Protein AF-A0A383DUB1-F1 (afdb_monomer)

Sequence (97 aa):
MEAKSLIQIISEGEFLQIVQAPSNLFFKISTLFCEKLKDGKEISRKFYSSLIQETEYLESVLDEHGARENKTWSFFSEYVACIRNLSISAFYIKHIL

Mean predicted aligned error: 5.25 Å

pLDDT: mean 90.37, std 13.76, range [41.38, 98.5]

Structure (mmCIF, N/CA/C/O backbone):
data_AF-A0A383DUB1-F1
#
_entry.id   AF-A0A383DUB1-F1
#
loop_
_atom_site.group_PDB
_atom_site.id
_atom_site.type_symbol
_atom_site.label_atom_id
_atom_site.label_alt_id
_atom_site.label_comp_id
_atom_site.label_asym_id
_atom_site.label_entity_id
_atom_site.label_seq_id
_atom_site.pdbx_PDB_ins_code
_atom_site.Cartn_x
_atom_site.Cartn_y
_atom_site.Cartn_z
_atom_site.occupancy
_atom_site.B_iso_or_equiv
_atom_site.auth_seq_id
_atom_site.auth_comp_id
_atom_site.auth_asym_id
_atom_site.auth_atom_id
_atom_site.pdbx_PDB_model_num
ATOM 1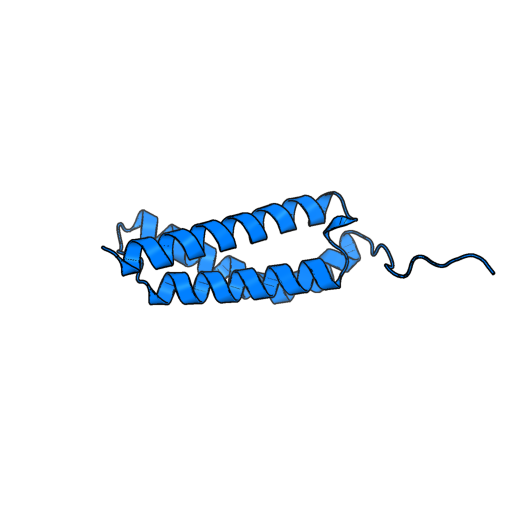 N N . MET A 1 1 ? 20.907 15.525 -33.333 1.00 42.41 1 MET A N 1
ATOM 2 C CA . MET A 1 1 ? 20.958 15.134 -31.911 1.00 42.41 1 MET A CA 1
ATOM 3 C C . MET A 1 1 ? 19.619 14.484 -31.621 1.00 42.41 1 MET A C 1
ATOM 5 O O . MET A 1 1 ? 18.620 15.188 -31.641 1.00 42.41 1 MET A O 1
ATOM 9 N N . GLU A 1 2 ? 19.562 13.154 -31.546 1.00 41.38 2 GLU A N 1
ATOM 10 C CA . GLU A 1 2 ? 18.304 12.458 -31.246 1.00 41.38 2 GLU A CA 1
ATOM 11 C C . GLU A 1 2 ? 17.867 12.824 -29.827 1.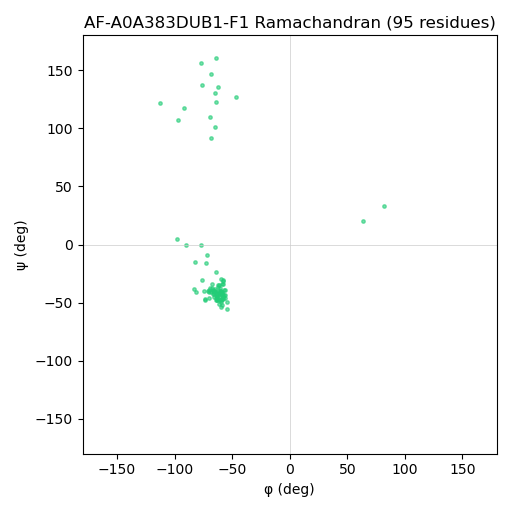00 41.38 2 GLU A C 1
ATOM 13 O O . GLU A 1 2 ? 18.677 12.795 -28.896 1.00 41.38 2 GLU A O 1
ATOM 18 N N . ALA A 1 3 ? 16.607 13.226 -29.668 1.00 41.56 3 ALA A N 1
ATOM 19 C CA . ALA A 1 3 ? 16.030 13.484 -28.361 1.00 41.56 3 ALA A CA 1
ATOM 20 C C . ALA A 1 3 ? 15.980 12.156 -27.594 1.00 41.56 3 ALA A C 1
ATOM 22 O O . ALA A 1 3 ? 15.119 11.316 -27.848 1.00 41.56 3 ALA A O 1
ATOM 23 N N . LYS A 1 4 ? 16.924 11.939 -26.672 1.00 44.62 4 LYS A N 1
ATOM 24 C CA . LYS A 1 4 ? 16.776 10.878 -25.676 1.00 44.62 4 LYS A CA 1
ATOM 25 C C . LYS A 1 4 ? 15.566 11.234 -24.821 1.00 44.62 4 LYS A C 1
ATOM 27 O O . LYS A 1 4 ? 15.532 12.319 -24.241 1.00 44.62 4 LYS A O 1
ATOM 32 N N . SER A 1 5 ? 14.584 10.335 -24.771 1.00 48.91 5 SER A N 1
ATOM 33 C CA . SER A 1 5 ? 13.508 10.397 -23.780 1.00 48.91 5 SER A CA 1
ATOM 34 C C . SER A 1 5 ? 14.128 10.647 -22.403 1.00 48.91 5 SER A C 1
ATOM 36 O O . SER A 1 5 ? 15.057 9.941 -22.013 1.00 48.91 5 SER A O 1
ATOM 38 N N . LEU A 1 6 ? 13.645 11.672 -21.694 1.00 55.34 6 LEU A N 1
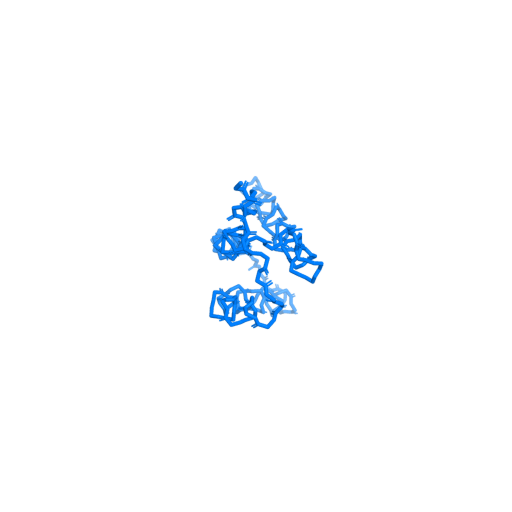ATOM 39 C CA . LEU A 1 6 ? 14.098 12.005 -20.337 1.00 55.34 6 LEU A CA 1
ATOM 40 C C . LEU A 1 6 ? 13.770 10.887 -19.339 1.00 55.34 6 LEU A C 1
ATOM 42 O O . LEU A 1 6 ? 14.437 10.759 -18.318 1.00 55.34 6 LEU A O 1
ATOM 46 N N . ILE A 1 7 ? 12.769 10.067 -19.661 1.00 57.84 7 ILE A N 1
ATOM 47 C CA . ILE A 1 7 ? 12.379 8.893 -1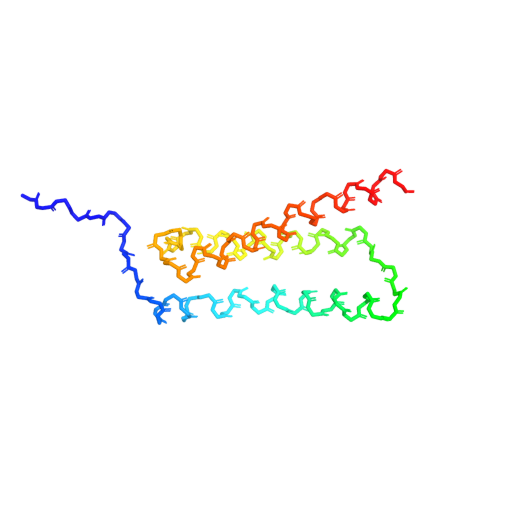8.892 1.00 57.84 7 ILE A CA 1
ATOM 48 C C . ILE A 1 7 ? 13.045 7.694 -19.558 1.00 57.84 7 ILE A C 1
ATOM 50 O O . ILE A 1 7 ? 12.674 7.289 -20.666 1.00 57.84 7 ILE A O 1
ATOM 54 N N . GLN A 1 8 ? 14.065 7.155 -18.897 1.00 56.28 8 GLN A N 1
ATOM 55 C CA . GLN A 1 8 ? 14.615 5.861 -19.256 1.00 56.28 8 GLN A CA 1
ATOM 56 C C . GLN A 1 8 ? 13.557 4.821 -18.888 1.00 56.28 8 GLN A C 1
ATOM 58 O O . GLN A 1 8 ? 13.278 4.614 -17.711 1.00 56.28 8 GLN A O 1
ATOM 63 N N . ILE A 1 9 ? 12.930 4.210 -19.894 1.00 67.25 9 ILE A N 1
ATOM 64 C CA . ILE A 1 9 ? 12.009 3.093 -19.677 1.00 67.25 9 ILE A CA 1
ATOM 65 C C . ILE A 1 9 ? 12.869 1.924 -19.194 1.00 67.25 9 ILE A C 1
ATOM 67 O O . ILE A 1 9 ? 13.458 1.202 -19.999 1.00 67.25 9 ILE A O 1
ATOM 71 N N . ILE A 1 10 ? 13.015 1.804 -17.878 1.00 79.19 10 ILE A N 1
ATOM 72 C CA . ILE A 1 10 ? 13.686 0.669 -17.257 1.00 79.19 10 ILE A CA 1
ATOM 73 C C . ILE A 1 10 ? 12.822 -0.580 -17.450 1.00 79.19 10 ILE A C 1
ATOM 75 O O . ILE A 1 10 ? 11.587 -0.522 -17.515 1.00 79.19 10 ILE A O 1
ATOM 79 N N . SER A 1 11 ? 13.480 -1.725 -17.587 1.00 84.75 11 SER A N 1
ATOM 80 C CA . SER A 1 11 ? 12.802 -3.006 -17.748 1.00 84.75 11 SER A CA 1
ATOM 81 C C . SER A 1 11 ? 11.986 -3.366 -16.502 1.00 84.75 11 SER A C 1
ATOM 83 O O . SER A 1 11 ? 12.242 -2.884 -15.398 1.00 84.75 11 SER A O 1
ATOM 85 N N . GLU A 1 12 ? 11.016 -4.270 -16.652 1.00 84.12 12 GLU A N 1
ATOM 86 C CA . GLU A 1 12 ? 10.223 -4.759 -15.515 1.00 84.12 12 GLU A CA 1
ATOM 87 C C . GLU A 1 12 ? 11.093 -5.387 -14.414 1.00 84.12 12 GLU A C 1
ATOM 89 O O . GLU A 1 12 ? 10.785 -5.238 -13.233 1.00 84.12 12 GLU A O 1
ATOM 94 N N . GLY A 1 13 ? 12.190 -6.052 -14.796 1.00 87.44 13 GLY A N 1
ATOM 95 C CA . GLY A 1 13 ? 13.141 -6.655 -13.862 1.00 87.44 13 GLY A CA 1
ATOM 96 C C . GLY A 1 13 ? 13.957 -5.624 -13.080 1.00 87.44 13 GLY A C 1
ATOM 97 O O . GLY A 1 13 ? 14.165 -5.798 -11.883 1.00 87.44 13 GLY A O 1
ATOM 98 N N . GLU A 1 14 ? 14.376 -4.532 -13.722 1.00 89.50 14 GLU A N 1
ATOM 99 C CA . GLU A 1 14 ? 15.046 -3.414 -13.039 1.00 89.50 14 GLU A CA 1
ATOM 100 C C . GLU A 1 14 ? 14.088 -2.708 -12.076 1.00 89.50 14 GLU A C 1
ATOM 102 O O . GLU A 1 14 ? 14.444 -2.447 -10.928 1.00 89.50 14 GLU A O 1
ATOM 107 N N . PHE A 1 15 ? 12.840 -2.492 -12.498 1.00 90.38 15 PHE A N 1
ATOM 108 C CA . PHE A 1 15 ? 11.790 -1.971 -11.627 1.00 90.38 15 PHE A CA 1
ATOM 109 C C . PHE A 1 15 ? 11.584 -2.834 -10.382 1.00 90.38 15 PHE A C 1
ATOM 111 O O . PHE A 1 15 ? 11.497 -2.307 -9.274 1.00 90.38 15 PHE A O 1
ATOM 118 N N . LEU A 1 16 ? 11.517 -4.160 -10.555 1.00 91.88 16 LEU A N 1
ATOM 119 C CA . LEU A 1 16 ? 11.321 -5.088 -9.447 1.00 91.88 16 LEU A CA 1
ATOM 120 C C . LEU A 1 16 ? 12.404 -4.901 -8.381 1.00 91.88 16 LEU A C 1
ATOM 122 O O . LEU A 1 16 ? 12.083 -4.837 -7.199 1.00 91.88 16 LEU A O 1
ATOM 126 N N . GLN A 1 17 ? 13.668 -4.753 -8.786 1.00 93.25 17 GLN A N 1
ATOM 127 C CA . GLN A 1 17 ? 14.766 -4.533 -7.841 1.00 93.25 17 GLN A CA 1
ATOM 128 C C . GLN A 1 17 ? 14.613 -3.229 -7.049 1.00 93.25 17 GLN A C 1
ATOM 130 O O . GLN A 1 17 ? 14.960 -3.191 -5.868 1.00 93.25 17 GLN A O 1
ATOM 135 N N . ILE A 1 18 ? 14.061 -2.188 -7.672 1.00 92.44 18 ILE A N 1
ATOM 136 C CA . ILE A 1 18 ? 13.843 -0.879 -7.050 1.00 92.44 18 ILE A CA 1
ATOM 137 C C . ILE A 1 18 ? 12.678 -0.930 -6.062 1.00 92.44 18 ILE A C 1
ATOM 139 O O . ILE A 1 18 ? 12.811 -0.474 -4.929 1.00 92.44 18 ILE A O 1
ATOM 143 N N . VAL A 1 19 ? 11.543 -1.504 -6.462 1.00 92.75 19 VAL A N 1
ATOM 144 C CA . VAL A 1 19 ? 10.299 -1.474 -5.673 1.00 92.75 19 VAL A CA 1
ATOM 145 C C . VAL A 1 19 ? 10.241 -2.546 -4.584 1.00 92.75 19 VAL A C 1
ATOM 147 O O . VAL A 1 19 ? 9.433 -2.434 -3.660 1.00 92.75 19 VAL A O 1
ATOM 150 N N . GLN A 1 20 ? 11.113 -3.562 -4.638 1.00 93.94 20 GLN A N 1
ATOM 151 C CA . GLN A 1 20 ? 11.141 -4.664 -3.674 1.00 93.94 20 GLN A CA 1
ATOM 152 C C . GLN A 1 20 ? 11.245 -4.146 -2.235 1.00 93.94 20 GLN A C 1
ATOM 154 O O . GLN A 1 20 ? 10.393 -4.454 -1.404 1.00 93.94 20 GLN A O 1
ATOM 159 N N . ALA A 1 21 ? 12.265 -3.337 -1.934 1.00 95.56 21 ALA A N 1
ATOM 160 C CA . ALA A 1 21 ? 12.484 -2.842 -0.579 1.00 95.56 21 ALA A CA 1
ATOM 161 C C . ALA A 1 21 ? 11.418 -1.816 -0.130 1.00 95.56 21 ALA A C 1
ATOM 163 O O . ALA A 1 21 ? 10.875 -2.001 0.964 1.00 95.56 21 ALA A O 1
ATOM 164 N N . PRO A 1 22 ? 11.048 -0.808 -0.947 1.00 95.75 22 PRO A N 1
ATOM 165 C CA . PRO A 1 22 ? 9.976 0.141 -0.632 1.00 95.75 22 PRO A CA 1
ATOM 166 C C . PRO A 1 22 ? 8.610 -0.511 -0.392 1.00 95.75 22 PRO A C 1
ATOM 168 O O . PRO A 1 22 ? 7.854 -0.069 0.470 1.00 95.75 22 PRO A O 1
ATOM 171 N N . SER A 1 23 ? 8.297 -1.605 -1.091 1.00 96.38 23 SER A N 1
ATOM 172 C CA . SER A 1 23 ? 7.004 -2.286 -0.949 1.00 96.38 23 SER A CA 1
ATOM 173 C C . SER A 1 23 ? 6.835 -3.061 0.366 1.00 96.38 23 SER A C 1
ATOM 175 O O . SER A 1 23 ? 5.712 -3.401 0.742 1.00 96.38 23 SER A O 1
ATOM 177 N N . ASN A 1 24 ? 7.919 -3.329 1.105 1.00 96.62 24 ASN A N 1
ATOM 178 C CA . ASN A 1 24 ? 7.880 -4.179 2.299 1.00 96.62 24 ASN A CA 1
ATOM 179 C C . ASN A 1 24 ? 6.930 -3.651 3.381 1.00 96.62 24 ASN A C 1
ATOM 181 O O . ASN A 1 24 ? 6.134 -4.411 3.939 1.00 96.62 24 ASN A O 1
ATOM 185 N N . LEU A 1 25 ? 7.018 -2.357 3.700 1.00 96.25 25 LEU A N 1
ATOM 186 C CA . LEU A 1 25 ? 6.167 -1.761 4.729 1.00 96.25 25 LEU A CA 1
ATOM 187 C C . LEU A 1 25 ? 4.716 -1.675 4.262 1.00 96.25 25 LEU A C 1
ATOM 189 O O . LEU A 1 25 ? 3.833 -2.056 5.031 1.00 96.25 25 LEU A O 1
ATOM 193 N N . PHE A 1 26 ? 4.486 -1.316 2.996 1.00 97.69 26 PHE A N 1
ATOM 194 C CA . PHE A 1 26 ? 3.169 -1.343 2.359 1.00 97.69 26 PHE A CA 1
ATOM 195 C C . PHE A 1 26 ? 2.496 -2.723 2.466 1.00 97.69 26 PHE A C 1
ATOM 197 O O . PHE A 1 26 ? 1.355 -2.832 2.928 1.00 97.69 26 PHE A O 1
ATOM 204 N N . PHE A 1 27 ? 3.197 -3.806 2.116 1.00 97.94 27 PHE A N 1
ATOM 205 C CA . PHE A 1 27 ? 2.638 -5.156 2.226 1.00 97.94 27 PHE A CA 1
ATOM 206 C C . PHE A 1 27 ? 2.425 -5.581 3.677 1.00 97.94 27 PHE A C 1
ATOM 208 O O . PHE A 1 27 ? 1.415 -6.218 3.992 1.00 97.94 27 PHE A O 1
ATOM 215 N N . LYS A 1 28 ? 3.329 -5.202 4.586 1.00 98.12 28 LYS A N 1
ATOM 216 C CA . LYS A 1 28 ? 3.197 -5.503 6.014 1.00 98.12 28 LYS A CA 1
ATOM 217 C C . LYS A 1 28 ? 1.967 -4.829 6.624 1.00 98.12 28 LYS A C 1
ATOM 219 O O . LYS A 1 28 ? 1.197 -5.495 7.317 1.00 98.12 28 LYS A O 1
ATOM 224 N N . ILE A 1 29 ? 1.756 -3.538 6.363 1.00 97.81 29 ILE A N 1
ATOM 225 C CA . ILE A 1 29 ? 0.592 -2.816 6.890 1.00 97.81 29 ILE A CA 1
ATOM 226 C C . ILE A 1 29 ? -0.713 -3.297 6.246 1.00 97.81 29 ILE A C 1
ATOM 228 O O . ILE A 1 29 ? -1.707 -3.460 6.951 1.00 97.81 29 ILE A O 1
ATOM 232 N N . SER A 1 30 ? -0.698 -3.623 4.950 1.00 97.81 30 SER A N 1
ATOM 233 C CA . SER A 1 30 ? -1.856 -4.186 4.243 1.00 97.81 30 SER A CA 1
ATOM 234 C C . SER A 1 30 ? -2.231 -5.574 4.770 1.00 97.81 30 SER A C 1
AT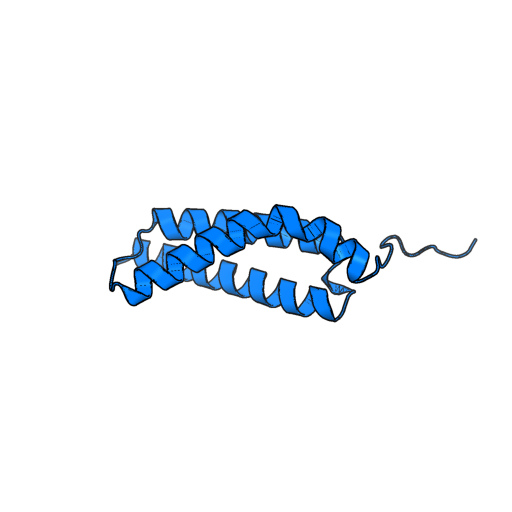OM 236 O O . SER A 1 30 ? -3.406 -5.870 4.980 1.00 97.81 30 SER A O 1
ATOM 238 N N . THR A 1 31 ? -1.240 -6.418 5.068 1.00 98.12 31 THR A N 1
ATOM 239 C CA . THR A 1 31 ? -1.465 -7.732 5.693 1.00 98.12 31 THR A CA 1
ATOM 240 C C . THR A 1 31 ? -2.084 -7.572 7.079 1.00 98.12 31 THR A C 1
ATOM 242 O O . THR A 1 31 ? -3.115 -8.179 7.367 1.00 98.12 31 THR A O 1
ATOM 245 N N . LEU A 1 32 ? -1.525 -6.683 7.906 1.00 98.12 32 LEU A N 1
ATOM 246 C CA . LEU A 1 32 ? -2.054 -6.394 9.238 1.00 98.12 32 LEU A CA 1
ATOM 247 C C . LEU A 1 32 ? -3.481 -5.821 9.188 1.00 98.12 32 LEU A C 1
ATOM 249 O O . LEU A 1 32 ? -4.292 -6.100 10.070 1.00 98.12 32 LEU A O 1
ATOM 253 N N . PHE A 1 33 ? -3.804 -5.026 8.165 1.00 97.94 33 PHE A N 1
ATOM 254 C CA . PHE A 1 33 ? -5.163 -4.540 7.931 1.00 97.94 33 PHE A CA 1
ATOM 255 C C . PHE A 1 33 ? -6.125 -5.706 7.682 1.00 97.94 33 PHE A C 1
ATOM 257 O O . PHE A 1 33 ? -7.133 -5.829 8.377 1.00 97.94 33 PHE A O 1
ATOM 264 N N . CYS A 1 34 ? -5.777 -6.611 6.763 1.00 97.81 34 CYS A N 1
ATOM 265 C CA . CYS A 1 34 ? -6.562 -7.810 6.472 1.00 97.81 34 CYS A CA 1
ATOM 266 C C . CYS A 1 34 ? -6.753 -8.707 7.705 1.00 97.81 34 CYS A C 1
ATOM 268 O O . CYS A 1 34 ? -7.852 -9.209 7.932 1.00 97.81 34 CYS A O 1
ATOM 270 N N . GLU A 1 35 ? -5.712 -8.906 8.515 1.00 98.19 35 GLU A N 1
ATOM 271 C CA . GLU A 1 35 ? -5.794 -9.670 9.768 1.00 98.19 35 GLU A CA 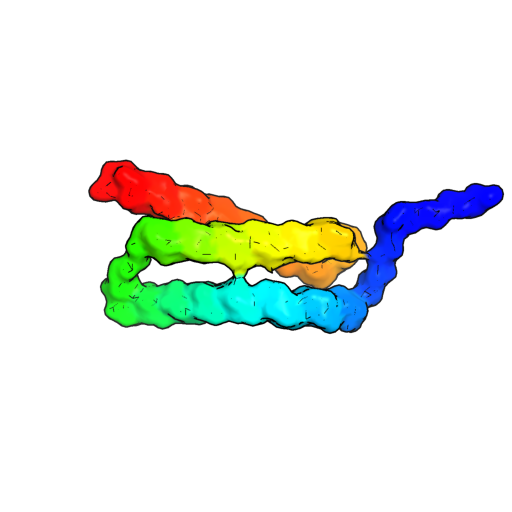1
ATOM 272 C C . GLU A 1 35 ? -6.744 -9.016 10.772 1.00 98.19 35 GLU A C 1
ATOM 274 O O . GLU A 1 35 ? -7.619 -9.678 11.324 1.00 98.19 35 GLU A O 1
ATOM 279 N N . LYS A 1 36 ? -6.638 -7.696 10.964 1.00 97.69 36 LYS A N 1
ATOM 280 C CA . LYS A 1 36 ? -7.552 -6.959 11.844 1.00 97.69 36 LYS A CA 1
ATOM 281 C C . LYS A 1 36 ? -9.005 -7.077 11.392 1.00 97.69 36 LYS A C 1
ATOM 283 O O . LYS A 1 36 ? -9.865 -7.288 12.242 1.00 97.69 36 LYS A O 1
ATOM 288 N N . LEU A 1 37 ? -9.271 -6.978 10.088 1.00 96.12 37 LEU A N 1
ATOM 289 C CA . LEU A 1 37 ? -10.619 -7.152 9.544 1.00 96.12 37 LEU A CA 1
ATOM 290 C C . LEU A 1 37 ? -11.156 -8.567 9.787 1.00 96.12 37 LEU A C 1
ATOM 292 O O . LEU A 1 37 ? -12.298 -8.711 10.216 1.00 96.12 37 LEU A O 1
ATOM 296 N N . LYS A 1 38 ? -10.335 -9.602 9.563 1.00 97.56 38 LYS A N 1
ATOM 297 C CA . LYS A 1 38 ? -10.705 -11.003 9.835 1.00 97.56 38 LYS A CA 1
ATOM 298 C C . LYS A 1 38 ? -11.035 -11.238 11.309 1.00 97.56 38 LYS A C 1
ATOM 300 O O . LYS A 1 38 ? -12.000 -11.930 11.609 1.00 97.56 38 LYS A O 1
ATOM 305 N N . ASP A 1 39 ? -10.275 -10.620 12.207 1.00 97.56 39 ASP A N 1
ATOM 306 C CA . ASP A 1 39 ? -10.478 -10.713 13.654 1.00 97.56 39 ASP A CA 1
ATOM 307 C C . ASP A 1 39 ? -11.646 -9.844 14.166 1.00 97.56 39 ASP A C 1
ATOM 309 O O . ASP A 1 39 ? -11.882 -9.789 15.373 1.00 97.56 39 ASP A O 1
ATOM 313 N N . GLY A 1 40 ? -12.337 -9.101 13.291 1.00 96.38 40 GLY A N 1
ATOM 314 C CA . GLY A 1 40 ? -13.375 -8.144 13.690 1.00 96.38 40 GLY A CA 1
ATOM 315 C C . GLY A 1 40 ? -12.845 -6.986 14.544 1.00 96.38 40 GLY A C 1
ATOM 316 O O . GLY A 1 40 ? -13.601 -6.349 15.276 1.00 96.38 40 GLY A O 1
ATOM 317 N N . LYS A 1 41 ? -11.536 -6.716 14.487 1.00 96.06 41 LYS A N 1
ATOM 318 C CA . LYS A 1 41 ? -10.894 -5.641 15.245 1.00 96.06 41 LYS A CA 1
ATOM 319 C C . LYS A 1 41 ? -11.184 -4.299 14.594 1.00 96.06 41 LYS A C 1
ATOM 321 O O . LYS A 1 41 ? -11.048 -4.122 13.385 1.00 96.06 41 LYS A O 1
ATOM 326 N N . GLU A 1 42 ? -11.485 -3.317 15.431 1.00 94.38 42 GLU A N 1
ATOM 327 C CA . GLU A 1 42 ? -11.654 -1.943 14.984 1.00 94.38 42 GLU A CA 1
ATOM 328 C C . GLU A 1 42 ? -10.353 -1.384 14.383 1.00 94.38 42 GLU A C 1
ATOM 330 O O . GLU A 1 42 ? -9.254 -1.538 14.935 1.00 94.38 42 GLU A O 1
ATOM 335 N N . ILE A 1 43 ? -10.486 -0.701 13.245 1.00 97.31 43 ILE A N 1
ATOM 336 C CA . ILE A 1 43 ? -9.385 0.012 12.601 1.00 97.31 43 ILE A CA 1
ATOM 337 C C . ILE A 1 43 ? -9.373 1.450 13.111 1.00 97.31 43 ILE A C 1
ATOM 339 O O . ILE A 1 43 ? -10.321 2.215 12.920 1.00 97.31 43 ILE A O 1
ATOM 343 N N . SER A 1 44 ? -8.286 1.817 13.785 1.00 96.38 44 SER A N 1
ATOM 344 C CA . SER A 1 44 ? -8.146 3.148 14.363 1.00 96.38 44 SER A CA 1
ATOM 345 C C . SER A 1 44 ? -7.798 4.191 13.302 1.00 96.38 44 SER A C 1
ATOM 347 O O . SER A 1 44 ? -7.174 3.900 12.282 1.00 96.38 44 SER A O 1
ATOM 349 N N . ARG A 1 45 ? -8.112 5.455 13.592 1.00 96.94 45 ARG A N 1
ATOM 350 C CA . ARG A 1 45 ? -7.697 6.592 12.759 1.00 96.94 45 ARG A CA 1
ATOM 351 C C . ARG A 1 45 ? -6.175 6.644 12.561 1.00 96.94 45 ARG A C 1
ATOM 353 O O . ARG A 1 45 ? -5.703 6.901 11.460 1.00 96.94 45 ARG A O 1
ATOM 360 N N . LYS A 1 46 ? -5.404 6.339 13.614 1.00 97.06 46 LYS A N 1
ATOM 361 C CA . LYS A 1 46 ? -3.937 6.242 13.540 1.00 97.06 46 LYS A CA 1
ATOM 362 C C . LYS A 1 46 ? -3.491 5.156 12.558 1.00 97.06 46 LYS A C 1
ATOM 364 O O . LYS A 1 46 ? -2.523 5.367 11.841 1.00 97.06 46 LYS A O 1
ATOM 369 N N . PHE A 1 47 ? -4.201 4.029 12.501 1.00 98.06 47 PHE A N 1
ATOM 370 C CA . PHE A 1 47 ? -3.898 2.969 11.544 1.00 98.06 47 PHE A CA 1
ATOM 371 C C . PHE A 1 47 ? -4.093 3.449 10.102 1.00 98.06 47 PHE A C 1
ATOM 373 O O . PHE A 1 47 ? -3.186 3.285 9.293 1.00 98.06 47 PHE A O 1
ATOM 380 N N . TYR A 1 48 ? -5.223 4.100 9.797 1.00 98.12 48 TYR A N 1
ATOM 381 C CA . TYR A 1 48 ? -5.431 4.691 8.471 1.00 98.12 48 TYR A CA 1
ATOM 382 C C . TYR A 1 48 ? -4.370 5.743 8.137 1.00 98.12 48 TYR A C 1
ATOM 384 O O . TYR A 1 48 ? -3.861 5.735 7.026 1.00 98.12 48 TYR A O 1
ATOM 392 N N . SER A 1 49 ? -3.964 6.582 9.097 1.00 98.12 49 SER A N 1
ATOM 393 C CA . SER A 1 49 ? -2.864 7.537 8.890 1.00 98.12 49 SER A CA 1
ATOM 394 C C . SER A 1 49 ? -1.559 6.853 8.478 1.00 98.12 49 SER A C 1
ATOM 396 O O . SER A 1 49 ? -0.890 7.340 7.576 1.00 98.12 49 SER A O 1
ATOM 398 N N . SER A 1 50 ? -1.199 5.737 9.118 1.00 98.25 50 SER A N 1
ATOM 399 C CA . SER A 1 50 ? -0.010 4.969 8.736 1.00 98.25 50 SER A CA 1
ATOM 400 C C . SER A 1 50 ? -0.180 4.310 7.367 1.00 98.25 50 SER A C 1
ATOM 402 O O . SER A 1 50 ? 0.739 4.350 6.563 1.00 98.25 50 SER A O 1
ATOM 404 N N . LEU A 1 51 ? -1.358 3.754 7.062 1.00 98.25 51 LEU A N 1
ATOM 405 C CA . LEU A 1 51 ? -1.626 3.148 5.753 1.00 98.25 51 LEU A CA 1
ATOM 406 C C . LEU A 1 51 ? -1.509 4.175 4.621 1.00 98.25 51 LEU A C 1
ATOM 408 O O . LEU A 1 51 ? -0.915 3.871 3.592 1.00 98.25 51 LEU A O 1
ATOM 412 N N . ILE A 1 52 ? -2.012 5.393 4.832 1.00 98.50 52 ILE A N 1
ATOM 413 C CA . ILE A 1 52 ? -1.861 6.511 3.891 1.00 98.50 52 ILE A CA 1
ATOM 414 C C . ILE A 1 52 ? -0.378 6.806 3.655 1.00 98.50 52 ILE A C 1
ATOM 416 O O . ILE A 1 52 ? 0.043 6.794 2.507 1.00 98.50 52 ILE A O 1
ATOM 420 N N . GLN A 1 53 ? 0.414 6.983 4.718 1.00 98.38 53 GLN A N 1
ATOM 421 C CA . GLN A 1 53 ? 1.844 7.306 4.613 1.00 98.38 53 GLN A CA 1
ATOM 422 C C . GLN A 1 53 ? 2.644 6.246 3.845 1.00 98.38 53 GLN A C 1
ATOM 424 O O . GLN A 1 53 ? 3.408 6.587 2.946 1.00 98.38 53 GLN A O 1
ATOM 429 N N . GLU A 1 54 ? 2.453 4.963 4.162 1.00 98.19 54 GLU A N 1
ATOM 430 C CA . GLU A 1 54 ? 3.171 3.882 3.471 1.00 98.19 54 GLU A CA 1
ATOM 431 C C . GLU A 1 54 ? 2.747 3.755 2.001 1.00 98.19 54 GLU A C 1
ATOM 433 O O . GLU A 1 54 ? 3.561 3.430 1.137 1.00 98.19 54 GLU A O 1
ATOM 438 N N . THR A 1 55 ? 1.475 4.027 1.703 1.00 97.88 55 THR A N 1
ATOM 439 C CA . THR A 1 55 ? 0.959 3.977 0.331 1.00 97.88 55 THR A CA 1
ATOM 440 C C . THR A 1 55 ? 1.436 5.181 -0.486 1.00 97.88 55 THR A C 1
ATOM 442 O O . THR A 1 55 ? 1.843 5.008 -1.628 1.00 97.88 55 THR A O 1
ATOM 445 N N . GLU A 1 56 ? 1.464 6.381 0.106 1.00 98.06 56 GLU A N 1
ATOM 446 C CA . GLU A 1 56 ? 2.046 7.591 -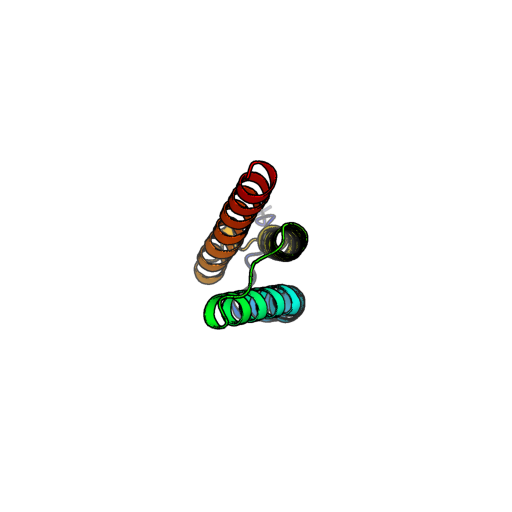0.496 1.00 98.06 56 GLU A CA 1
ATOM 447 C C . GLU A 1 56 ? 3.525 7.410 -0.825 1.00 98.06 56 GLU A C 1
ATOM 449 O O . GLU A 1 56 ? 3.954 7.763 -1.920 1.00 98.06 56 GLU A O 1
ATOM 454 N N . TYR A 1 57 ? 4.291 6.828 0.100 1.00 98.06 57 TYR A N 1
ATOM 455 C CA . TYR A 1 57 ? 5.707 6.551 -0.116 1.00 98.06 57 TYR A CA 1
ATOM 456 C C . TYR A 1 57 ? 5.935 5.559 -1.265 1.00 98.06 57 TYR A C 1
ATOM 458 O O . TYR A 1 57 ? 6.788 5.781 -2.122 1.00 98.06 57 TYR A O 1
ATOM 466 N N . LEU A 1 58 ? 5.168 4.467 -1.321 1.00 97.75 58 LEU A N 1
ATOM 467 C CA . LEU A 1 58 ? 5.304 3.512 -2.419 1.00 97.75 58 LEU A CA 1
ATOM 468 C C . LEU A 1 58 ? 4.887 4.125 -3.764 1.00 97.75 58 LEU A C 1
ATOM 470 O O . LEU A 1 58 ? 5.560 3.901 -4.768 1.00 97.75 58 LEU A O 1
ATOM 474 N N . GLU A 1 59 ? 3.809 4.911 -3.788 1.00 96.25 59 GLU A N 1
ATOM 475 C CA . GLU A 1 59 ? 3.357 5.614 -4.992 1.00 96.25 59 GLU A CA 1
ATOM 476 C C . GLU A 1 59 ? 4.417 6.596 -5.501 1.00 96.25 59 GLU A C 1
ATOM 478 O O . GLU A 1 59 ? 4.692 6.615 -6.699 1.00 96.25 59 GLU A O 1
ATOM 483 N N . SER A 1 60 ? 5.074 7.348 -4.607 1.00 95.88 60 SER A N 1
ATOM 484 C CA . SER A 1 60 ? 6.129 8.285 -5.008 1.00 95.88 60 SER A CA 1
ATOM 485 C C . SER A 1 60 ? 7.321 7.563 -5.632 1.00 95.88 60 SER A C 1
ATOM 487 O O . SER A 1 60 ? 7.800 7.983 -6.680 1.00 95.88 60 SER A O 1
ATOM 489 N N . VAL A 1 61 ? 7.753 6.434 -5.058 1.00 94.94 61 VAL A N 1
ATOM 490 C CA . VAL A 1 61 ? 8.826 5.609 -5.641 1.00 94.94 61 VAL A CA 1
ATOM 491 C C . VAL A 1 61 ? 8.436 5.098 -7.028 1.00 94.94 61 VAL A C 1
ATOM 493 O O . VAL A 1 61 ? 9.260 5.114 -7.942 1.00 94.94 61 VAL A O 1
ATOM 496 N N . LEU A 1 62 ? 7.196 4.640 -7.206 1.00 93.88 62 LEU A N 1
ATOM 497 C CA . LEU A 1 62 ? 6.714 4.150 -8.497 1.00 93.88 62 LEU A CA 1
ATOM 498 C C . LEU A 1 62 ? 6.696 5.265 -9.555 1.00 93.88 62 LEU A C 1
ATOM 500 O O . LEU A 1 62 ? 7.171 5.059 -10.675 1.00 93.88 62 LEU A O 1
ATOM 504 N N . ASP A 1 63 ? 6.184 6.443 -9.200 1.00 91.75 63 ASP A N 1
ATOM 505 C CA . ASP A 1 63 ? 6.119 7.600 -10.095 1.00 91.75 63 ASP A CA 1
ATOM 506 C C . ASP A 1 63 ? 7.518 8.126 -10.461 1.00 91.75 63 ASP A C 1
ATOM 508 O O . ASP A 1 63 ? 7.782 8.380 -11.638 1.00 91.75 63 ASP A O 1
ATOM 512 N N . GLU A 1 64 ? 8.442 8.210 -9.496 1.00 91.75 64 GLU A N 1
ATOM 513 C CA . GLU A 1 64 ? 9.832 8.652 -9.709 1.00 91.75 64 GLU A CA 1
ATOM 514 C C . GLU A 1 64 ? 10.588 7.793 -10.730 1.00 91.75 64 GLU A C 1
ATOM 516 O O . GLU A 1 64 ? 11.441 8.300 -11.458 1.00 91.75 64 GLU A O 1
ATOM 521 N N . HIS A 1 65 ? 10.259 6.503 -10.817 1.00 90.31 65 HIS A N 1
ATOM 522 C CA . HIS A 1 65 ? 10.917 5.562 -11.725 1.00 90.31 65 HIS A CA 1
ATOM 523 C C . HIS A 1 65 ? 10.144 5.339 -13.033 1.00 90.31 65 HIS A C 1
ATOM 525 O O . HIS A 1 65 ? 10.554 4.527 -13.862 1.00 90.31 65 HIS A O 1
ATOM 531 N N . GLY A 1 66 ? 9.043 6.067 -13.256 1.00 87.88 66 GLY A N 1
ATOM 532 C CA . GLY A 1 66 ? 8.296 6.037 -14.514 1.00 87.88 66 GLY A CA 1
ATOM 533 C C . GLY A 1 66 ? 7.320 4.867 -14.648 1.00 87.88 66 GLY A C 1
ATOM 534 O O . GLY A 1 66 ? 7.104 4.378 -15.757 1.00 87.88 66 GLY A O 1
ATOM 535 N N . ALA A 1 67 ? 6.709 4.411 -13.547 1.00 89.25 67 ALA A N 1
ATOM 536 C CA . ALA A 1 67 ? 5.833 3.233 -13.552 1.00 89.25 67 ALA A CA 1
ATOM 537 C C . ALA A 1 67 ? 4.656 3.372 -14.529 1.00 89.25 67 ALA A C 1
ATOM 539 O O . ALA A 1 67 ? 4.232 2.386 -15.125 1.00 89.25 67 ALA A O 1
ATOM 540 N N . ARG A 1 68 ? 4.175 4.601 -14.750 1.00 84.69 68 ARG A N 1
ATOM 541 C CA . ARG A 1 68 ? 3.069 4.919 -15.669 1.00 84.69 68 ARG A CA 1
ATOM 542 C C . ARG A 1 68 ? 3.339 4.506 -17.119 1.00 84.69 68 ARG A C 1
ATOM 544 O O . ARG A 1 68 ? 2.409 4.124 -17.820 1.00 84.69 68 ARG A O 1
ATOM 551 N N . GLU A 1 69 ? 4.603 4.504 -17.536 1.00 83.62 69 GLU A N 1
ATOM 552 C CA . GLU A 1 69 ? 5.019 4.129 -18.895 1.00 83.62 69 GLU A CA 1
ATOM 553 C C . GLU A 1 69 ? 5.330 2.626 -19.031 1.00 83.62 69 GLU A C 1
ATOM 555 O O . GLU A 1 69 ? 5.676 2.141 -20.111 1.00 83.62 69 GLU A O 1
ATOM 560 N N . ASN A 1 70 ? 5.199 1.858 -17.946 1.00 84.00 70 ASN A N 1
ATOM 561 C CA . ASN A 1 70 ? 5.421 0.420 -17.922 1.00 84.00 70 ASN A CA 1
ATOM 562 C C . ASN A 1 70 ? 4.094 -0.314 -17.665 1.00 84.00 70 ASN A C 1
ATOM 564 O O . ASN A 1 70 ? 3.442 -0.105 -16.649 1.00 84.00 70 ASN A O 1
ATOM 568 N N . LYS A 1 71 ? 3.668 -1.201 -18.575 1.00 79.38 71 LYS A N 1
ATOM 569 C CA . LYS A 1 71 ? 2.335 -1.837 -18.502 1.00 79.38 71 LYS A CA 1
ATOM 570 C C . LYS A 1 71 ? 2.075 -2.591 -17.195 1.00 79.38 71 LYS A C 1
ATOM 572 O O . LYS A 1 71 ? 0.966 -2.524 -16.678 1.00 79.38 71 LYS A O 1
ATOM 577 N N . THR A 1 72 ? 3.073 -3.291 -16.663 1.00 82.69 72 THR A N 1
ATOM 578 C CA . THR A 1 72 ? 2.922 -4.041 -15.410 1.00 82.69 72 THR A CA 1
ATOM 579 C C . THR A 1 72 ? 2.888 -3.095 -14.213 1.00 82.69 72 THR A C 1
ATOM 581 O O . THR A 1 72 ? 2.004 -3.190 -13.360 1.00 82.69 72 THR A O 1
ATOM 584 N N . TRP A 1 73 ? 3.817 -2.139 -14.169 1.00 91.12 73 TRP A N 1
ATOM 585 C CA . TRP A 1 73 ? 3.949 -1.236 -13.028 1.00 91.12 73 TRP A CA 1
ATOM 586 C C . TRP A 1 73 ? 2.880 -0.148 -12.991 1.00 91.12 73 TRP A C 1
ATOM 588 O O . TRP A 1 73 ? 2.444 0.202 -11.904 1.00 91.12 73 TRP A O 1
ATOM 598 N N . SER A 1 74 ? 2.370 0.302 -14.137 1.00 90.88 74 SER A N 1
ATOM 599 C CA . SER A 1 74 ? 1.250 1.248 -14.220 1.00 90.88 74 SER A CA 1
ATOM 600 C C . SER A 1 74 ? 0.011 0.699 -13.522 1.00 90.88 74 SER A C 1
ATOM 602 O O . SER A 1 74 ? -0.573 1.381 -12.688 1.00 90.88 74 SER A O 1
ATOM 604 N N . PHE A 1 75 ? -0.344 -0.563 -13.767 1.00 91.94 75 PHE A N 1
ATOM 605 C CA . PHE A 1 75 ? -1.483 -1.186 -13.096 1.00 91.94 75 PHE A CA 1
ATOM 606 C C . PHE A 1 75 ? -1.270 -1.326 -11.582 1.00 91.94 75 PHE A C 1
ATOM 608 O O . PHE A 1 75 ? -2.186 -1.079 -10.797 1.00 91.94 75 PHE A O 1
ATOM 615 N N . PHE A 1 76 ? -0.056 -1.682 -11.153 1.00 93.75 76 PHE A N 1
ATOM 616 C CA . PHE A 1 76 ? 0.281 -1.721 -9.730 1.00 93.75 76 PHE A CA 1
ATOM 617 C C . PHE A 1 76 ? 0.212 -0.328 -9.082 1.00 93.75 76 PHE A C 1
ATOM 619 O O . PHE A 1 76 ? -0.365 -0.198 -8.002 1.00 93.75 76 PHE A O 1
ATOM 626 N N . SER A 1 77 ? 0.708 0.715 -9.752 1.00 94.44 77 SER A N 1
ATOM 627 C CA . SER A 1 77 ? 0.602 2.105 -9.295 1.00 94.44 77 SER A CA 1
ATOM 628 C C . SER A 1 77 ? -0.846 2.545 -9.106 1.00 94.44 77 SER A C 1
ATOM 630 O O . SER A 1 77 ? -1.164 3.137 -8.078 1.00 94.44 77 SER A O 1
ATOM 632 N N . GLU A 1 78 ? -1.743 2.199 -10.033 1.00 95.31 78 GLU A N 1
ATOM 633 C CA . GLU A 1 78 ? -3.172 2.512 -9.898 1.00 95.31 78 GLU A CA 1
ATOM 634 C C . GLU A 1 78 ? -3.800 1.834 -8.668 1.00 95.31 78 GLU A C 1
ATOM 636 O O . GLU A 1 78 ? -4.620 2.434 -7.969 1.00 95.31 78 GLU A O 1
ATOM 641 N N . TYR A 1 79 ? -3.391 0.604 -8.332 1.00 95.56 79 TYR A N 1
ATOM 642 C CA . TYR A 1 79 ? -3.843 -0.043 -7.096 1.00 95.56 79 TYR A CA 1
ATOM 643 C C . TYR A 1 79 ? -3.348 0.665 -5.842 1.00 95.56 79 TYR A C 1
ATOM 645 O O . TYR A 1 79 ? -4.129 0.861 -4.907 1.00 95.56 79 TYR A O 1
ATOM 653 N N . VAL A 1 80 ? -2.070 1.039 -5.814 1.00 96.94 80 VAL A N 1
ATOM 654 C CA . VAL A 1 80 ? -1.476 1.784 -4.700 1.00 96.94 80 VAL A CA 1
ATOM 655 C C . VAL A 1 80 ? -2.226 3.114 -4.526 1.00 96.94 80 VAL A C 1
ATOM 657 O O . VAL A 1 80 ? -2.758 3.380 -3.448 1.00 96.94 80 VAL A O 1
ATOM 660 N N . ALA A 1 81 ? -2.429 3.876 -5.603 1.00 96.75 81 ALA A N 1
ATOM 661 C CA . ALA A 1 81 ? -3.196 5.123 -5.575 1.00 96.75 81 ALA A CA 1
ATOM 662 C C . ALA A 1 81 ? -4.650 4.924 -5.097 1.00 96.75 81 ALA A C 1
ATOM 664 O O . ALA A 1 81 ? -5.175 5.708 -4.298 1.00 96.75 81 ALA A O 1
ATOM 665 N N . CYS A 1 82 ? -5.312 3.848 -5.530 1.00 98.12 82 CYS A N 1
ATOM 666 C CA . CYS A 1 82 ? -6.660 3.500 -5.081 1.00 98.12 82 CYS A CA 1
ATOM 667 C 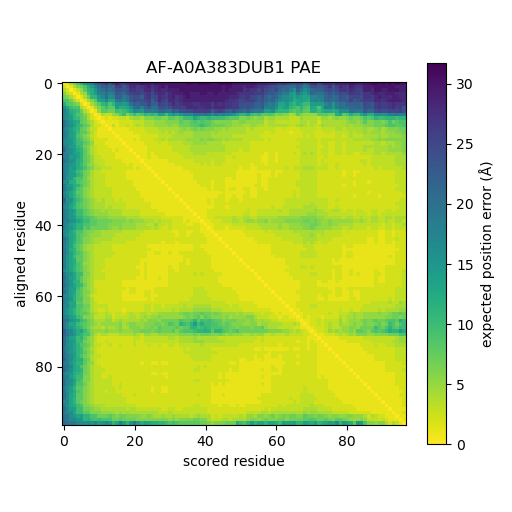C . CYS A 1 82 ? -6.708 3.230 -3.567 1.00 98.12 82 CYS A C 1
ATOM 669 O O . CYS A 1 82 ? -7.544 3.800 -2.859 1.00 98.12 82 CYS A O 1
ATOM 671 N N . ILE A 1 83 ? -5.779 2.421 -3.045 1.00 97.81 83 ILE A N 1
ATOM 672 C CA . ILE A 1 83 ? -5.680 2.117 -1.610 1.00 97.81 83 ILE A CA 1
ATOM 673 C C . ILE A 1 83 ? -5.452 3.394 -0.803 1.00 97.81 83 ILE A C 1
ATOM 675 O O . ILE A 1 83 ? -6.093 3.574 0.238 1.00 97.81 83 ILE A O 1
ATOM 679 N N . ARG A 1 84 ? -4.606 4.310 -1.287 1.00 98.19 84 ARG A N 1
ATOM 680 C CA . ARG A 1 84 ? -4.374 5.605 -0.641 1.00 98.19 84 ARG A CA 1
ATOM 681 C C . ARG A 1 84 ? -5.667 6.404 -0.535 1.00 98.19 84 ARG A C 1
ATOM 683 O O . ARG A 1 84 ? -6.055 6.793 0.565 1.00 98.19 84 ARG A O 1
ATOM 690 N N . ASN A 1 85 ? -6.369 6.595 -1.651 1.00 98.38 85 ASN A N 1
ATOM 691 C CA . ASN A 1 85 ? -7.601 7.387 -1.698 1.00 98.38 85 ASN A CA 1
ATOM 692 C C . ASN A 1 85 ? -8.720 6.796 -0.823 1.00 98.38 85 ASN A C 1
ATOM 694 O O . ASN A 1 85 ? -9.420 7.526 -0.111 1.00 98.38 85 ASN A O 1
ATOM 698 N N . LEU A 1 86 ? -8.863 5.468 -0.813 1.00 98.25 86 LEU A N 1
ATOM 699 C CA . LEU A 1 86 ? -9.804 4.780 0.073 1.00 98.25 86 LEU A CA 1
ATOM 700 C C . LEU A 1 86 ? -9.404 4.920 1.547 1.00 98.25 86 LEU A C 1
ATOM 702 O O . LEU A 1 86 ? -10.267 5.142 2.396 1.00 98.25 86 LEU A O 1
ATOM 706 N N . SER A 1 87 ? -8.109 4.860 1.858 1.00 98.06 87 SER A N 1
ATOM 707 C CA . SER A 1 87 ? -7.599 5.034 3.223 1.00 98.06 87 SER A CA 1
ATOM 708 C C . SER A 1 87 ? -7.804 6.459 3.740 1.00 98.06 87 SER A C 1
ATOM 710 O O . SER A 1 87 ? -8.210 6.631 4.889 1.00 98.06 87 SER A O 1
ATOM 712 N N . ILE A 1 88 ? -7.608 7.475 2.892 1.00 98.44 88 ILE A N 1
ATOM 713 C CA . ILE A 1 88 ? -7.928 8.882 3.188 1.00 98.44 88 ILE A CA 1
ATOM 714 C C . ILE A 1 88 ? -9.424 9.030 3.484 1.00 98.44 88 ILE A C 1
ATOM 716 O O . ILE A 1 88 ? -9.813 9.606 4.501 1.00 98.44 88 ILE A O 1
ATOM 720 N N . SER A 1 89 ? -10.273 8.451 2.634 1.00 98.25 89 SER A N 1
ATOM 721 C CA . SER A 1 89 ? -11.725 8.481 2.825 1.00 98.25 89 SER A CA 1
ATOM 722 C C . SER A 1 89 ? -12.129 7.828 4.152 1.00 98.25 89 SER A C 1
ATOM 724 O O . SER A 1 89 ? -12.878 8.413 4.935 1.00 98.25 89 SER A O 1
ATOM 726 N N . ALA A 1 90 ? -11.581 6.649 4.458 1.00 97.50 90 ALA A N 1
ATOM 727 C CA . ALA A 1 90 ? -11.844 5.934 5.703 1.00 97.50 90 ALA A CA 1
ATOM 728 C C . ALA A 1 90 ? -11.339 6.693 6.943 1.00 97.50 90 ALA A C 1
ATOM 730 O O . ALA A 1 90 ? -12.028 6.731 7.965 1.00 97.50 90 ALA A O 1
ATOM 731 N N . PHE A 1 91 ? -10.176 7.347 6.849 1.00 98.12 91 PHE A N 1
ATOM 732 C CA . PHE A 1 91 ? -9.646 8.217 7.898 1.00 98.12 91 PHE A CA 1
ATOM 733 C C . PHE A 1 91 ? -10.624 9.348 8.239 1.00 98.12 91 PHE A C 1
ATOM 735 O O . PHE A 1 91 ? -10.906 9.567 9.420 1.00 98.12 91 PHE A O 1
ATOM 742 N N . TYR A 1 92 ? -11.167 10.033 7.225 1.00 97.69 92 TYR A N 1
ATOM 743 C CA . TYR A 1 92 ? -12.123 11.124 7.424 1.00 97.69 92 TYR A CA 1
ATOM 744 C C . TYR A 1 92 ? -13.486 10.639 7.915 1.00 97.69 92 TYR A C 1
ATOM 746 O O . TYR A 1 92 ? -14.047 11.243 8.826 1.00 97.69 92 TYR A O 1
ATOM 754 N N . ILE A 1 93 ? -13.994 9.518 7.401 1.00 96.69 93 ILE A N 1
ATOM 755 C CA . ILE A 1 93 ? -15.229 8.908 7.918 1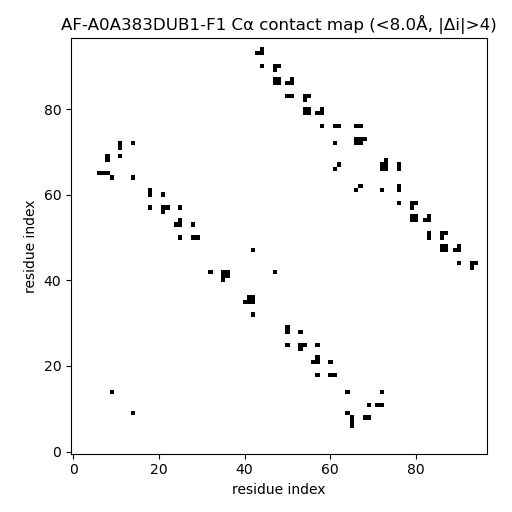.00 96.69 93 ILE A CA 1
ATOM 756 C C . ILE A 1 93 ? -15.071 8.590 9.411 1.00 96.69 93 ILE A C 1
ATOM 758 O O . ILE A 1 93 ? -15.930 8.946 10.210 1.00 96.69 93 ILE A O 1
ATOM 762 N N . LYS A 1 94 ? -13.927 8.021 9.815 1.00 94.44 94 LYS A N 1
ATOM 763 C CA . LYS A 1 94 ? -13.584 7.757 11.225 1.00 94.44 94 LYS A CA 1
ATOM 764 C C . LYS A 1 94 ? -13.256 9.022 12.032 1.00 94.44 94 LYS A C 1
ATOM 766 O O . LYS A 1 94 ? -13.003 8.958 13.237 1.00 94.44 94 LYS A O 1
ATOM 771 N N . HIS A 1 95 ? -13.125 10.169 11.372 1.00 88.81 95 HIS A N 1
ATOM 772 C CA . HIS A 1 95 ? -13.013 11.461 12.035 1.00 88.81 95 HIS A CA 1
ATOM 773 C C . HIS A 1 95 ? -14.375 12.029 12.418 1.00 88.81 95 HIS A C 1
ATOM 775 O O . HIS A 1 95 ? -14.496 12.612 13.491 1.00 88.81 95 HIS A O 1
ATOM 781 N N . ILE A 1 96 ? -15.360 11.839 11.543 1.00 93.81 96 ILE A N 1
ATOM 782 C CA . ILE A 1 96 ? -16.716 12.368 11.684 1.00 93.81 96 ILE A CA 1
ATOM 783 C C . ILE A 1 96 ? -17.576 11.489 12.603 1.00 93.81 96 ILE A C 1
ATOM 785 O O . ILE A 1 96 ? -18.355 12.031 13.384 1.00 93.81 96 ILE A O 1
ATOM 789 N N . LEU A 1 97 ? -17.452 10.161 12.488 1.00 84.19 97 LEU A N 1
ATOM 790 C CA . LEU A 1 97 ? -18.134 9.169 13.332 1.00 84.19 97 LEU A CA 1
ATOM 791 C C . LEU A 1 97 ? -17.406 8.962 14.663 1.00 84.19 97 LEU A C 1
ATOM 793 O O . LEU A 1 97 ? -18.110 8.835 15.686 1.00 84.19 97 LEU A O 1
#

Foldseek 3Di:
DDDDDPQDPDDPVVVCVQLVVLCPQLVVLVVVVVVCVVVVHDQDLVSLVSNLVSLVSSLVSCVVNPLCVPPVSVVVSVVSVVSNVVSVVVSVVNVVD

Organism: NCBI:txid408172

Solvent-accessible surface area (backbone atoms only — not comparable to full-atom values): 5454 Å² total; per-residue (Å²): 132,83,85,72,67,90,68,70,85,66,51,73,70,60,47,47,67,63,47,52,69,62,41,48,60,38,52,51,53,51,50,53,50,54,51,32,56,74,70,72,45,86,82,50,52,68,54,28,52,50,52,28,53,39,28,50,52,39,39,50,57,37,57,77,63,46,23,76,83,32,80,71,45,26,57,52,43,52,51,36,52,48,53,26,55,52,28,52,51,51,30,50,51,62,67,76,106

Secondary structure (DSSP, 8-state):
-----SS----HHHHHHHHHHHHHHHHHHHHHHHHHHHTTPPPPHHHHHHHHHHHHHHHHHHHHTTGGGSHHHHHHHHHHHHHHHHHHHHHHHHHH-

Nearest PDB structures (foldseek):
  4hwd-assembly3_B  TM=6.632E-01  e=1.308E+00  Arabidopsis thaliana
  4hwh-assembly3_C  TM=6.801E-01  e=1.722E+00  Arabidopsis thaliana
  4m9a-assembly1_A  TM=4.408E-01  e=9.460E+00  Burkholderia thailandensis E264

Radius of gyration: 16.15 Å; Cα contacts (8 Å, |Δi|>4): 73; chains: 1; bounding box: 39×26×47 Å